Protein AF-Q94QQ2-F1 (afdb_monomer_lite)

Secondary structure (DSSP, 8-state):
--HHHHHHHHHHHHHHHHHHHHHHHHTTT-HHHHHHHHHHHHHHHHHHHHHHHTTSS--HHHHHHHHHHHHHHHHHHHHHHHHHHHHHHHTT----------

Organism: NCBI:txid1835347

Sequence (102 aa):
MSVGLGYNQSAVCVVLVVLAISCIMFQRHSLLMVLLGFEVFSLVLFSCFISVFGVMQTPVGLSLVFLCLEVCVMSVCLALMVKLVSCVGSDYVGVASLGSDF

Radius of gyration: 21.1 Å; chains: 1; bounding box: 43×33×69 Å

Foldseek 3Di:
DVVVVVVLVVVVVVLVVVLVVQVVVVVPDDLVVVLVSLLVSLVVVLVSVCVVCVVPPDCPVVSVVSVVVSVVVSVVSVVVRVVVCVCVVVCVPPDDPPDPDD

Structure (mmCIF, N/CA/C/O backbone):
data_AF-Q94QQ2-F1
#
_entry.id   AF-Q94QQ2-F1
#
loop_
_atom_site.group_PDB
_atom_site.id
_atom_site.type_symbol
_atom_site.label_atom_id
_atom_site.label_alt_id
_atom_site.label_comp_id
_atom_site.label_asym_id
_atom_site.label_entity_id
_a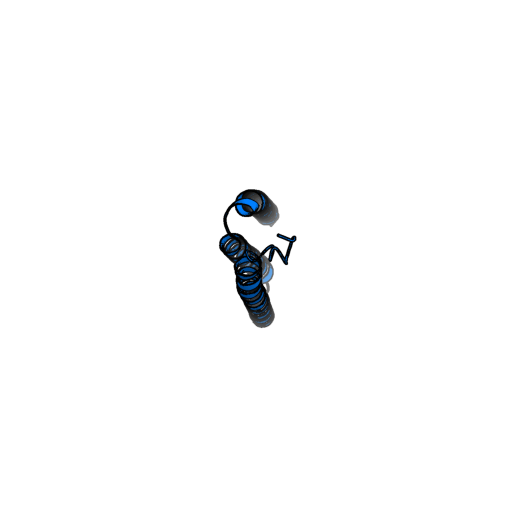tom_site.label_seq_id
_atom_site.pdbx_PDB_ins_code
_atom_site.Cartn_x
_atom_site.Cartn_y
_atom_site.Cartn_z
_atom_site.occupancy
_atom_site.B_iso_or_equiv
_atom_site.auth_seq_id
_atom_site.auth_comp_id
_atom_site.auth_asym_id
_atom_site.auth_atom_id
_atom_site.pdbx_PDB_model_num
ATOM 1 N N . MET A 1 1 ? -19.676 16.358 18.167 1.00 48.94 1 MET A N 1
ATOM 2 C CA . MET A 1 1 ? -18.695 15.414 17.574 1.00 48.94 1 MET A CA 1
ATOM 3 C C . MET A 1 1 ? -18.668 15.508 16.040 1.00 48.94 1 MET A C 1
ATOM 5 O O . MET A 1 1 ? -18.586 14.499 15.362 1.00 48.94 1 MET A O 1
ATOM 9 N N . SER A 1 2 ? -18.710 16.716 15.470 1.00 48.09 2 SER A N 1
ATOM 10 C CA . SER A 1 2 ? -18.739 16.947 14.011 1.00 48.09 2 SER A CA 1
ATOM 11 C C . SER A 1 2 ? -17.440 17.565 13.471 1.00 48.09 2 SER A C 1
ATOM 13 O O . SER A 1 2 ? -17.144 17.434 12.290 1.00 48.09 2 SER A O 1
ATOM 15 N N . VAL A 1 3 ? -16.614 18.162 14.341 1.00 51.66 3 VAL A N 1
ATOM 16 C CA . VAL A 1 3 ? -15.324 18.775 13.964 1.00 51.66 3 VAL A CA 1
ATOM 17 C C . VAL A 1 3 ? -14.271 17.716 13.592 1.00 51.66 3 VAL A C 1
ATOM 19 O O . VAL A 1 3 ? -13.467 17.932 12.691 1.00 51.66 3 VAL A O 1
ATOM 22 N N . GLY A 1 4 ? -14.320 16.532 14.215 1.00 53.00 4 GLY A N 1
ATOM 23 C CA . GLY A 1 4 ? -13.397 15.429 13.917 1.00 53.00 4 GLY A CA 1
ATOM 24 C C . GLY A 1 4 ? -13.622 14.763 12.553 1.00 53.00 4 GLY A C 1
ATOM 25 O O . GLY A 1 4 ? -12.682 14.219 11.983 1.00 53.00 4 GLY A O 1
ATOM 26 N N . LEU A 1 5 ? -14.837 14.829 11.991 1.00 52.97 5 LEU A N 1
ATOM 27 C CA . LEU A 1 5 ? -15.134 14.227 10.684 1.00 52.97 5 LEU A CA 1
ATOM 28 C C . LEU A 1 5 ? -14.554 15.064 9.530 1.00 52.97 5 LEU A C 1
ATOM 30 O O . LEU A 1 5 ? -13.969 14.515 8.600 1.00 52.97 5 LEU A O 1
ATOM 34 N N . GLY A 1 6 ? -14.652 16.397 9.627 1.00 57.41 6 GLY A N 1
ATOM 35 C CA . GLY A 1 6 ? -14.136 17.316 8.606 1.00 57.41 6 GLY A CA 1
ATOM 36 C C . GLY A 1 6 ? -12.608 17.302 8.486 1.00 57.41 6 GLY A C 1
ATOM 37 O O . GLY A 1 6 ? -12.078 17.376 7.377 1.00 57.41 6 GLY A O 1
ATOM 38 N N . TYR A 1 7 ? -11.896 17.145 9.608 1.00 60.75 7 TYR A N 1
ATOM 39 C CA . TYR A 1 7 ? -10.431 17.042 9.616 1.00 60.75 7 TYR A CA 1
ATOM 40 C C . TYR A 1 7 ? -9.930 15.738 8.975 1.00 60.75 7 TYR A C 1
ATOM 42 O O . TYR A 1 7 ? -9.005 15.745 8.169 1.00 60.75 7 TYR A O 1
ATOM 50 N N . ASN A 1 8 ? -10.587 14.612 9.268 1.00 66.25 8 ASN A N 1
ATOM 51 C CA . ASN A 1 8 ? -10.232 13.332 8.655 1.00 66.25 8 ASN A CA 1
ATOM 52 C C . ASN A 1 8 ? -10.484 13.337 7.144 1.00 66.25 8 ASN A C 1
ATOM 54 O O . ASN A 1 8 ? -9.648 12.877 6.374 1.00 66.25 8 ASN A O 1
ATOM 58 N N . GLN A 1 9 ? -11.596 13.919 6.698 1.00 68.56 9 GLN A N 1
ATOM 59 C CA . GLN A 1 9 ? -11.916 13.985 5.274 1.00 68.56 9 GLN A CA 1
ATOM 60 C C . GLN A 1 9 ? -10.922 14.847 4.484 1.00 68.56 9 GLN A C 1
ATOM 62 O O . GLN A 1 9 ? -10.532 14.487 3.374 1.00 68.56 9 GLN A O 1
ATOM 67 N N . SER A 1 10 ? -10.457 15.953 5.068 1.00 71.12 10 SER A N 1
ATOM 68 C CA . SER A 1 10 ? -9.415 16.786 4.458 1.00 71.12 10 SER A CA 1
ATOM 69 C C . SER A 1 10 ? -8.058 16.075 4.421 1.00 71.12 10 SER A C 1
ATOM 71 O O . SER A 1 10 ? -7.386 16.129 3.392 1.00 71.12 10 SER A O 1
ATOM 73 N N . ALA A 1 11 ? -7.693 15.325 5.464 1.00 72.50 11 ALA A N 1
ATOM 74 C CA . ALA A 1 11 ? -6.483 14.502 5.465 1.00 72.50 11 ALA A CA 1
ATOM 75 C C . ALA A 1 11 ? -6.505 13.418 4.370 1.00 72.50 11 ALA A C 1
ATOM 77 O O . ALA A 1 11 ? -5.527 13.263 3.640 1.00 72.50 11 ALA A O 1
ATOM 78 N N . VAL A 1 12 ? -7.632 12.720 4.192 1.00 72.75 12 VAL A N 1
ATOM 79 C CA . VAL A 1 12 ? -7.787 11.692 3.146 1.00 72.75 12 VAL A CA 1
ATOM 80 C C . VAL A 1 12 ? -7.675 12.305 1.747 1.00 72.75 12 VAL A C 1
ATOM 82 O O . VAL A 1 12 ? -6.986 11.754 0.891 1.00 72.75 12 VAL A O 1
ATOM 85 N N . CYS A 1 13 ? -8.275 13.476 1.513 1.00 74.94 13 CYS A N 1
ATOM 86 C CA . CYS A 1 13 ? -8.120 14.194 0.245 1.00 74.94 13 CYS A CA 1
ATOM 87 C C . CYS A 1 13 ? -6.660 14.569 -0.040 1.00 74.94 13 CYS A C 1
ATOM 89 O O . CYS A 1 13 ? -6.195 14.379 -1.162 1.00 74.94 13 CYS A O 1
ATOM 91 N N . VAL A 1 14 ? -5.919 15.062 0.958 1.00 80.19 14 VAL A N 1
ATOM 92 C CA . VAL A 1 14 ? -4.493 15.394 0.797 1.00 80.19 14 VAL A CA 1
ATOM 93 C C . VAL A 1 14 ? -3.684 14.144 0.450 1.00 80.19 14 VAL A C 1
ATOM 95 O O . VAL A 1 14 ? -2.884 14.182 -0.481 1.00 80.19 14 VAL A O 1
ATOM 98 N N . VAL A 1 15 ? -3.935 13.021 1.128 1.00 78.00 15 VAL A N 1
ATOM 99 C CA . VAL A 1 15 ? -3.281 11.733 0.839 1.00 78.00 15 VAL A CA 1
ATOM 100 C C . VAL A 1 15 ? -3.547 11.287 -0.600 1.00 78.00 15 VAL A C 1
ATOM 102 O O . VAL A 1 15 ? -2.605 10.944 -1.312 1.00 78.00 15 VAL A O 1
ATOM 105 N N . LEU A 1 16 ? -4.800 11.350 -1.060 1.00 75.25 16 LEU A N 1
ATOM 106 C CA . LEU A 1 16 ? -5.171 10.971 -2.428 1.00 75.25 16 LEU A CA 1
ATOM 107 C C . LEU A 1 16 ? -4.499 11.859 -3.483 1.00 75.25 16 LEU A C 1
ATOM 109 O O . LEU A 1 16 ? -4.027 11.352 -4.499 1.00 75.25 16 LEU A O 1
ATOM 113 N N . VAL A 1 17 ? -4.410 13.168 -3.239 1.00 79.06 17 VAL A N 1
ATOM 114 C CA . VAL A 1 17 ? -3.735 14.109 -4.145 1.00 79.06 17 VAL A CA 1
ATOM 115 C C . VAL A 1 17 ? -2.230 13.840 -4.193 1.00 79.06 17 VAL A C 1
ATOM 117 O O . VAL A 1 17 ? -1.661 13.754 -5.281 1.00 79.06 17 VAL A O 1
ATOM 120 N N . VAL A 1 18 ? -1.584 13.648 -3.040 1.00 79.50 18 VAL A N 1
ATOM 121 C CA . VAL A 1 18 ? -0.150 13.315 -2.963 1.00 79.50 18 VAL A CA 1
ATOM 122 C C . VAL A 1 18 ? 0.140 11.995 -3.678 1.00 79.50 18 VAL A C 1
ATOM 124 O O . VAL A 1 18 ? 1.134 11.894 -4.399 1.00 79.50 18 VAL A O 1
ATOM 127 N N . LEU A 1 19 ? -0.745 11.005 -3.553 1.00 70.06 19 LEU A N 1
ATOM 128 C CA . LEU A 1 19 ? -0.633 9.734 -4.266 1.00 70.06 19 LEU A CA 1
ATOM 129 C C . LEU A 1 19 ? -0.813 9.872 -5.764 1.00 70.06 19 LEU A C 1
ATOM 131 O O . LEU A 1 19 ? -0.023 9.298 -6.504 1.00 70.06 19 LEU A O 1
ATOM 135 N N . ALA A 1 20 ? -1.797 10.644 -6.220 1.00 72.69 20 ALA A N 1
ATOM 136 C CA . ALA A 1 20 ? -2.001 10.891 -7.642 1.00 72.69 20 ALA A CA 1
ATOM 137 C C . ALA A 1 20 ? -0.766 11.557 -8.269 1.00 72.69 20 ALA A C 1
ATOM 139 O O . ALA A 1 20 ? -0.278 11.105 -9.305 1.00 72.69 20 ALA A O 1
ATOM 140 N N . ILE A 1 21 ? -0.208 12.573 -7.602 1.00 76.81 21 ILE A N 1
ATOM 141 C CA . ILE A 1 21 ? 1.024 13.250 -8.034 1.00 76.81 21 ILE A CA 1
ATOM 142 C C . ILE A 1 21 ? 2.198 12.267 -8.047 1.00 76.81 21 ILE A C 1
ATOM 144 O O . ILE A 1 21 ? 2.917 12.186 -9.041 1.00 76.81 21 ILE A O 1
ATOM 148 N N . SER A 1 22 ? 2.362 11.479 -6.982 1.00 70.19 22 SER A N 1
ATOM 149 C CA . SER A 1 22 ? 3.416 10.462 -6.900 1.00 70.19 22 SER A CA 1
ATOM 150 C C . SER A 1 22 ? 3.282 9.432 -8.022 1.00 70.19 22 SER A C 1
ATOM 152 O O . SER A 1 22 ? 4.272 9.099 -8.660 1.00 70.19 22 SER A O 1
ATOM 154 N N . CYS A 1 23 ? 2.065 8.982 -8.333 1.00 66.56 23 CYS A N 1
ATOM 155 C CA . CYS A 1 23 ? 1.791 8.024 -9.404 1.00 66.56 23 CYS A CA 1
ATOM 156 C C . CYS A 1 23 ? 2.213 8.576 -10.778 1.00 66.56 23 CYS A C 1
ATOM 158 O O . CYS A 1 23 ? 2.911 7.897 -11.532 1.00 66.56 23 CYS A O 1
ATOM 160 N N . ILE A 1 24 ? 1.874 9.839 -11.064 1.00 68.25 24 ILE A N 1
ATOM 161 C CA . ILE A 1 24 ? 2.255 10.531 -12.307 1.00 68.25 24 ILE A CA 1
ATOM 162 C C . ILE A 1 24 ? 3.777 10.716 -12.392 1.00 68.25 24 ILE A C 1
ATOM 164 O O . ILE A 1 24 ? 4.371 10.482 -13.446 1.00 68.25 24 ILE A O 1
ATOM 168 N N . MET A 1 25 ? 4.432 11.099 -11.292 1.00 63.97 25 MET A N 1
ATOM 169 C CA . MET A 1 25 ? 5.891 11.257 -11.256 1.00 63.97 25 MET A CA 1
ATOM 170 C C . MET A 1 25 ? 6.629 9.913 -11.360 1.00 63.97 25 MET A C 1
ATOM 172 O O . MET A 1 25 ? 7.700 9.845 -11.967 1.00 63.97 25 MET A O 1
ATOM 176 N N . PHE A 1 26 ? 6.051 8.827 -10.833 1.00 57.50 26 PHE A N 1
ATOM 177 C CA . PHE A 1 26 ? 6.675 7.502 -10.832 1.00 57.50 26 PHE A CA 1
ATOM 178 C C . PHE A 1 26 ? 6.617 6.750 -12.142 1.00 57.50 26 PHE A C 1
ATOM 180 O O . PHE A 1 26 ? 7.475 5.896 -12.382 1.00 57.50 26 PHE A O 1
ATOM 187 N N . GLN A 1 27 ? 5.689 7.117 -13.021 1.00 55.28 27 GLN A N 1
ATOM 188 C CA . GLN A 1 27 ? 5.552 6.513 -14.341 1.00 55.28 27 GLN A CA 1
ATOM 189 C C . GLN A 1 27 ? 6.821 6.645 -15.206 1.00 55.28 27 GLN A C 1
ATOM 191 O O . GLN A 1 27 ? 6.952 5.964 -16.219 1.00 55.28 27 GLN A O 1
ATOM 196 N N . ARG A 1 28 ? 7.780 7.493 -14.804 1.00 55.88 28 ARG A N 1
ATOM 197 C CA . ARG A 1 28 ? 9.021 7.766 -15.538 1.00 55.88 28 ARG A CA 1
ATOM 198 C C . ARG A 1 28 ? 10.293 7.104 -14.996 1.00 55.88 28 ARG A C 1
ATOM 200 O O . ARG A 1 28 ? 11.263 7.099 -15.745 1.00 55.88 28 ARG A O 1
ATOM 207 N N . HIS A 1 29 ? 10.345 6.592 -13.757 1.00 59.25 29 HIS A N 1
ATOM 208 C CA . HIS A 1 29 ? 11.652 6.377 -13.098 1.00 59.25 29 HIS A CA 1
ATOM 209 C C . HIS A 1 29 ? 11.956 4.956 -12.586 1.00 59.25 29 HIS A C 1
ATOM 211 O O . HIS A 1 29 ? 13.084 4.507 -12.756 1.00 59.25 29 HIS A O 1
ATOM 217 N N . SER A 1 30 ? 11.017 4.220 -11.969 1.00 68.56 30 SER A N 1
ATOM 218 C CA . SER A 1 30 ? 11.265 2.825 -11.542 1.00 68.56 30 SER A CA 1
ATOM 219 C C . SER A 1 30 ? 10.001 2.141 -11.011 1.00 68.56 30 SER A C 1
ATOM 221 O O . SER A 1 30 ? 9.334 2.674 -10.123 1.00 68.56 30 SER A O 1
ATOM 223 N N . LEU A 1 31 ? 9.719 0.921 -11.483 1.00 71.31 31 LEU A N 1
ATOM 224 C CA . LEU A 1 31 ? 8.608 0.081 -11.007 1.00 71.31 31 LEU A CA 1
ATOM 225 C C . LEU A 1 31 ? 8.698 -0.233 -9.500 1.00 71.31 31 LEU A C 1
ATOM 227 O O . LEU A 1 31 ? 7.669 -0.409 -8.853 1.00 71.31 31 LEU A O 1
ATOM 231 N N . LEU A 1 32 ? 9.907 -0.241 -8.921 1.00 74.12 32 LEU A N 1
ATOM 232 C CA . LEU A 1 32 ? 10.107 -0.447 -7.479 1.00 74.12 32 LEU A CA 1
ATOM 233 C C . LEU A 1 32 ? 9.480 0.663 -6.640 1.00 74.12 32 LEU A C 1
ATOM 235 O O . LEU A 1 32 ? 8.961 0.412 -5.558 1.00 74.12 32 LEU A O 1
ATOM 239 N N . MET A 1 33 ? 9.515 1.896 -7.138 1.00 77.75 33 MET A N 1
ATOM 240 C CA . MET A 1 33 ? 9.014 3.028 -6.373 1.00 77.75 33 MET A CA 1
ATOM 241 C C . MET A 1 33 ? 7.488 3.167 -6.489 1.00 77.75 33 MET A C 1
ATOM 243 O O . MET A 1 33 ? 6.845 3.634 -5.554 1.00 77.75 33 MET A O 1
ATOM 247 N N . VAL A 1 34 ? 6.895 2.638 -7.568 1.00 75.69 34 VAL A N 1
ATOM 248 C CA . VAL A 1 34 ? 5.441 2.423 -7.671 1.00 75.69 34 VAL A CA 1
ATOM 249 C C . VAL A 1 34 ? 4.964 1.409 -6.627 1.00 75.69 34 VAL A C 1
ATOM 251 O O . VAL A 1 34 ? 3.984 1.673 -5.936 1.00 75.69 34 VAL A O 1
ATOM 254 N N . LEU A 1 35 ? 5.673 0.282 -6.474 1.00 79.62 35 LEU A N 1
ATOM 255 C CA . LEU A 1 35 ? 5.364 -0.739 -5.463 1.00 79.62 35 LEU A CA 1
ATOM 256 C C . LEU A 1 35 ? 5.445 -0.165 -4.045 1.00 79.62 35 LEU A C 1
ATOM 258 O O . LEU A 1 35 ? 4.505 -0.306 -3.269 1.00 79.62 35 LEU A O 1
ATOM 262 N N . LEU A 1 36 ? 6.526 0.559 -3.741 1.00 81.19 36 LEU A N 1
ATOM 263 C CA . LEU A 1 36 ? 6.700 1.223 -2.448 1.00 81.19 36 LEU A CA 1
ATOM 264 C C . LEU A 1 36 ? 5.598 2.267 -2.181 1.00 81.19 36 LEU A C 1
ATOM 266 O O . LEU A 1 36 ? 5.118 2.395 -1.059 1.00 81.19 36 LEU A O 1
ATOM 270 N N . GLY A 1 37 ? 5.162 3.001 -3.209 1.00 80.69 37 GLY A N 1
ATOM 271 C CA . GLY A 1 37 ? 4.039 3.934 -3.103 1.00 80.69 37 GLY A CA 1
ATOM 272 C C . GLY A 1 37 ? 2.706 3.236 -2.816 1.00 80.69 37 GLY A C 1
ATOM 273 O O . GLY A 1 37 ? 1.913 3.731 -2.016 1.00 80.69 37 GLY A O 1
ATOM 274 N N . PHE A 1 38 ? 2.474 2.070 -3.424 1.00 79.94 38 PHE A N 1
ATOM 275 C CA . PHE A 1 38 ? 1.287 1.250 -3.171 1.00 79.94 38 PHE A CA 1
ATOM 276 C C . PHE A 1 38 ? 1.278 0.682 -1.741 1.00 79.94 38 PHE A C 1
ATOM 278 O O . PHE A 1 38 ? 0.220 0.620 -1.111 1.00 79.94 38 PHE A O 1
ATOM 285 N N . GLU A 1 39 ? 2.451 0.327 -1.206 1.00 84.00 39 GLU A N 1
ATOM 286 C CA . GLU A 1 39 ? 2.638 -0.120 0.184 1.00 84.00 39 GLU A CA 1
ATOM 287 C C . GLU A 1 39 ? 2.249 0.975 1.173 1.00 84.00 39 GLU A C 1
ATOM 289 O O . GLU A 1 39 ? 1.371 0.788 2.015 1.00 84.00 39 GLU A O 1
ATOM 294 N N . VAL A 1 40 ? 2.836 2.163 1.018 1.00 82.69 40 VAL A N 1
ATOM 295 C CA . VAL A 1 40 ? 2.538 3.300 1.896 1.00 82.69 40 VAL A CA 1
ATOM 296 C C . VAL A 1 40 ? 1.066 3.705 1.785 1.00 82.69 40 VAL A C 1
ATOM 298 O O . VAL A 1 40 ? 0.448 4.029 2.797 1.00 82.69 40 VAL A O 1
ATOM 301 N N . PHE A 1 41 ? 0.466 3.651 0.591 1.00 80.75 41 PHE A N 1
ATOM 302 C CA . PHE A 1 41 ? -0.964 3.925 0.421 1.00 80.75 41 PHE A CA 1
ATOM 303 C C . PHE A 1 41 ? -1.847 2.967 1.219 1.00 80.75 41 PHE A C 1
ATOM 305 O O . PHE A 1 41 ? -2.751 3.412 1.931 1.00 80.75 41 PHE A O 1
ATOM 312 N N . SER A 1 42 ? -1.580 1.668 1.105 1.00 82.00 42 SER A N 1
ATOM 313 C CA . SER A 1 42 ? -2.384 0.631 1.753 1.00 82.00 42 SER A CA 1
ATOM 314 C C . SER A 1 42 ? -2.259 0.720 3.279 1.00 82.00 42 SER A C 1
ATOM 316 O O . SER A 1 42 ? -3.280 0.756 3.970 1.00 82.00 42 SER A O 1
ATOM 318 N N . LEU A 1 43 ? -1.050 0.976 3.796 1.00 83.06 43 LEU A N 1
ATOM 319 C CA . LEU A 1 43 ? -0.819 1.256 5.218 1.00 83.06 43 LEU A CA 1
ATOM 320 C C . LEU A 1 43 ? -1.554 2.503 5.723 1.00 83.06 43 LEU A C 1
ATOM 322 O O . LEU A 1 43 ? -2.073 2.506 6.842 1.00 83.06 43 LEU A O 1
ATOM 326 N N . VAL A 1 44 ? -1.619 3.577 4.929 1.00 81.81 44 VAL A N 1
ATOM 327 C CA . VAL A 1 44 ? -2.367 4.788 5.310 1.00 81.81 44 VAL A CA 1
ATOM 328 C C . VAL A 1 44 ? -3.868 4.504 5.368 1.00 81.81 44 VAL A C 1
ATOM 330 O O . VAL A 1 44 ? -4.529 4.940 6.314 1.00 81.81 44 VAL A O 1
ATOM 333 N N . LEU A 1 45 ? -4.409 3.736 4.418 1.00 78.25 45 LEU A N 1
ATOM 334 C CA . LEU A 1 45 ? -5.805 3.291 4.461 1.00 78.25 45 LEU A CA 1
ATOM 335 C C . LEU A 1 45 ? -6.075 2.391 5.668 1.00 78.25 45 LEU A C 1
ATOM 337 O O . LEU A 1 45 ? -7.084 2.577 6.347 1.00 78.25 45 LEU A O 1
ATOM 341 N N . PHE A 1 46 ? -5.163 1.472 5.980 1.00 82.31 46 PHE A N 1
ATOM 342 C CA . PHE A 1 46 ? -5.248 0.611 7.154 1.00 82.31 46 PHE A CA 1
ATOM 343 C C . PHE A 1 46 ? -5.229 1.418 8.459 1.00 82.31 46 PHE A C 1
ATOM 345 O O . PHE A 1 46 ? -6.069 1.215 9.333 1.00 82.3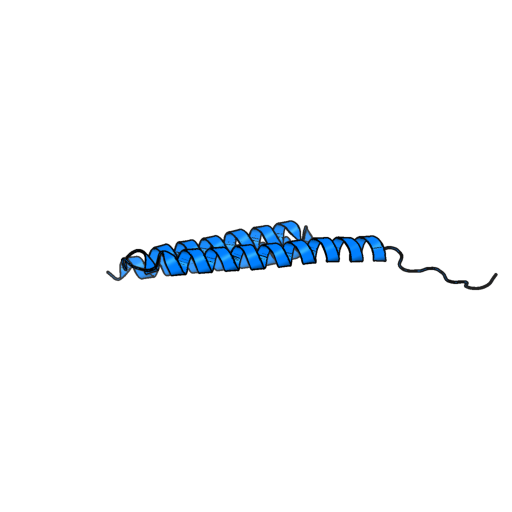1 46 PHE A O 1
ATOM 352 N N . SER A 1 47 ? -4.330 2.396 8.577 1.00 78.38 47 SER A N 1
ATOM 353 C CA . SER A 1 47 ? -4.266 3.301 9.730 1.00 78.38 47 SER A CA 1
ATOM 354 C C . SER A 1 47 ? -5.534 4.152 9.861 1.00 78.38 47 SER A C 1
ATOM 356 O O . SER A 1 47 ? -6.067 4.317 10.958 1.00 78.38 47 SER A O 1
ATOM 358 N N . CYS A 1 48 ? -6.088 4.627 8.741 1.00 76.44 48 CYS A N 1
ATOM 359 C CA . CYS A 1 48 ? -7.369 5.335 8.719 1.00 76.44 48 CYS A CA 1
ATOM 360 C C . CYS A 1 48 ? -8.522 4.421 9.165 1.00 76.44 48 CYS A C 1
ATOM 362 O O . CYS A 1 48 ? -9.350 4.822 9.984 1.00 76.44 48 CYS A O 1
ATOM 364 N N . PHE A 1 49 ? -8.532 3.168 8.706 1.00 77.12 49 PHE A N 1
ATOM 365 C CA . PHE A 1 49 ? -9.497 2.156 9.125 1.00 77.12 49 PHE A CA 1
ATOM 366 C C . PHE A 1 49 ? -9.407 1.893 10.631 1.00 77.12 49 PHE A C 1
ATOM 368 O O . PHE A 1 49 ? -10.423 1.963 11.316 1.00 77.12 49 PHE A O 1
ATOM 375 N N . ILE A 1 50 ? -8.203 1.691 11.173 1.00 77.06 50 ILE A N 1
ATOM 376 C CA . ILE A 1 50 ? -7.960 1.556 12.618 1.00 77.06 50 ILE A CA 1
ATOM 377 C C . ILE A 1 50 ? -8.387 2.817 13.374 1.00 77.06 50 ILE A C 1
ATOM 379 O O . ILE A 1 50 ? -8.944 2.711 14.459 1.00 77.06 50 ILE A O 1
ATOM 383 N N . SER A 1 51 ? -8.166 4.012 12.832 1.00 71.56 51 SER A N 1
ATOM 384 C CA . SER A 1 51 ? -8.560 5.262 13.490 1.00 71.56 51 SER A CA 1
ATOM 385 C C . SER A 1 51 ? -10.084 5.409 13.592 1.00 71.56 51 SER A C 1
ATOM 387 O O . SER A 1 51 ? -10.597 5.817 14.633 1.00 71.56 51 SER A O 1
ATOM 389 N N . VAL A 1 52 ? -10.818 5.024 12.544 1.00 69.88 52 VAL A N 1
ATOM 390 C CA . VAL A 1 52 ? -12.289 5.089 12.502 1.00 69.88 52 VAL A CA 1
ATOM 391 C C . VAL A 1 52 ? -12.928 3.947 13.297 1.00 69.88 52 VAL A C 1
ATOM 393 O O . VAL A 1 52 ? -13.866 4.174 14.062 1.00 69.88 52 VAL A O 1
ATOM 396 N N . PHE A 1 53 ? -12.424 2.721 13.142 1.00 68.75 53 PHE A N 1
ATOM 397 C CA . PHE A 1 53 ? -12.986 1.522 13.768 1.00 68.75 53 PHE A CA 1
ATOM 398 C C . PHE A 1 53 ? -12.411 1.213 15.145 1.00 68.75 53 PHE A C 1
ATOM 400 O O . PHE A 1 53 ? -13.080 0.545 15.917 1.00 68.75 53 PHE A O 1
ATOM 407 N N . GLY A 1 54 ? -11.224 1.701 15.498 1.00 63.31 54 GLY A N 1
ATOM 408 C CA . GLY A 1 54 ? -10.579 1.450 16.793 1.00 63.31 54 GLY A CA 1
ATOM 409 C C . GLY A 1 54 ? -11.318 2.067 17.981 1.00 63.31 54 GLY A C 1
ATOM 410 O O . GLY A 1 54 ? -11.105 1.653 19.116 1.00 63.31 54 GLY A O 1
ATOM 411 N N . VAL A 1 55 ? -12.232 3.008 17.728 1.00 61.22 55 VAL A N 1
ATOM 412 C CA . VAL A 1 55 ? -13.166 3.531 18.738 1.00 61.22 55 VAL A CA 1
ATOM 413 C C . VAL A 1 55 ? -14.240 2.490 19.096 1.00 61.22 55 VAL A C 1
ATOM 415 O O . VAL A 1 55 ? -14.750 2.487 20.214 1.00 61.22 55 VAL A O 1
ATOM 418 N N . MET A 1 56 ? -14.558 1.573 18.177 1.00 58.31 56 MET A N 1
ATOM 419 C CA . MET A 1 56 ? -15.429 0.422 18.417 1.00 58.31 56 MET A CA 1
ATOM 420 C C . MET A 1 56 ? -14.545 -0.761 18.822 1.00 58.31 56 MET A C 1
ATOM 422 O O . MET A 1 56 ? -13.717 -1.217 18.052 1.00 58.31 56 MET A O 1
ATOM 426 N N . GLN A 1 57 ? -14.698 -1.257 20.043 1.00 58.53 57 GLN A N 1
ATOM 427 C CA . GLN A 1 57 ? -13.745 -2.099 20.786 1.00 58.53 57 GLN A CA 1
ATOM 428 C C . GLN A 1 57 ? -13.422 -3.506 20.196 1.00 58.53 57 GLN A C 1
ATOM 430 O O . GLN A 1 57 ? -12.876 -4.350 20.903 1.00 58.53 57 GLN A O 1
ATOM 435 N N . THR A 1 58 ? -13.753 -3.809 18.931 1.00 60.38 58 THR A N 1
ATOM 436 C CA . THR A 1 58 ? -13.793 -5.180 18.375 1.00 60.38 58 THR A CA 1
ATOM 437 C C . THR A 1 58 ? -13.260 -5.456 16.936 1.00 60.38 58 THR A C 1
ATOM 439 O O . THR A 1 58 ? -13.687 -6.464 16.373 1.00 60.38 58 THR A O 1
ATOM 442 N N . PRO A 1 59 ? -12.306 -4.737 1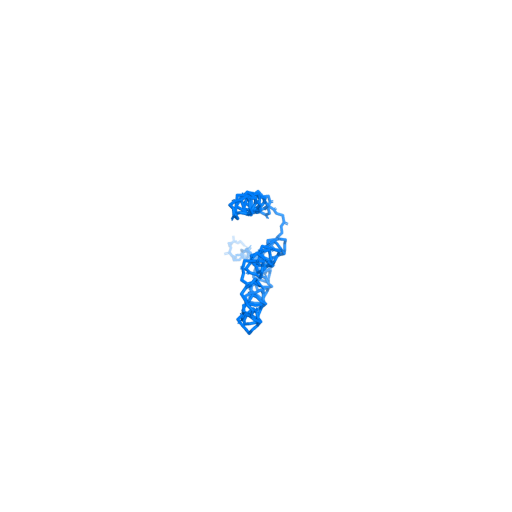6.286 1.00 65.69 59 PRO A N 1
ATOM 443 C CA . PRO A 1 59 ? -11.871 -5.080 14.923 1.00 65.69 59 PRO A CA 1
ATOM 444 C C . PRO A 1 59 ? -10.423 -5.601 14.831 1.00 65.69 59 PRO A C 1
ATOM 446 O O . PRO A 1 59 ? -9.841 -5.596 13.747 1.00 65.69 59 PRO A O 1
ATOM 449 N N . VAL A 1 60 ? -9.810 -6.072 15.925 1.00 70.31 60 VAL A N 1
ATOM 450 C CA . VAL A 1 60 ? -8.415 -6.574 15.907 1.00 70.31 60 VAL A CA 1
ATOM 451 C C . VAL A 1 60 ? -8.212 -7.757 14.950 1.00 70.31 60 VAL A C 1
ATOM 453 O O . VAL A 1 60 ? -7.221 -7.794 14.226 1.00 70.31 60 VAL A O 1
ATOM 456 N N . GLY A 1 61 ? -9.174 -8.684 14.873 1.00 79.88 61 GLY A N 1
ATOM 457 C CA . GLY A 1 61 ? -9.104 -9.825 13.951 1.00 79.88 61 GLY A CA 1
ATOM 458 C C . GLY A 1 61 ? -9.227 -9.419 12.479 1.00 79.88 61 GLY A C 1
ATOM 459 O O . GLY A 1 61 ? -8.434 -9.856 11.649 1.00 79.88 61 GLY A O 1
ATOM 460 N N . LEU A 1 62 ? -10.171 -8.528 12.160 1.00 78.94 62 LEU A N 1
ATOM 461 C CA . LEU A 1 62 ? -10.356 -8.008 10.798 1.00 78.94 62 LEU A CA 1
ATOM 462 C C . LEU A 1 62 ? -9.128 -7.241 10.305 1.00 78.94 62 LEU A C 1
ATOM 464 O O . LEU A 1 62 ? -8.752 -7.350 9.142 1.00 78.94 62 LEU A O 1
ATOM 468 N N . SER A 1 63 ? -8.480 -6.515 11.211 1.00 80.25 63 SER A N 1
ATOM 469 C CA . SER A 1 63 ? -7.297 -5.721 10.902 1.00 80.25 63 SER A CA 1
ATOM 470 C C . SER A 1 63 ? -6.103 -6.593 10.496 1.00 80.25 63 SER A C 1
ATOM 472 O O . SER A 1 63 ? -5.434 -6.312 9.506 1.00 80.25 63 SER A O 1
ATOM 474 N N . LEU A 1 64 ? -5.874 -7.703 11.205 1.00 84.94 64 LEU A N 1
ATOM 475 C CA . LEU A 1 64 ? -4.820 -8.662 10.859 1.00 84.94 64 LEU A CA 1
ATOM 476 C C . LEU A 1 64 ? -5.072 -9.353 9.514 1.00 84.94 64 LEU A C 1
ATOM 478 O O . LEU A 1 64 ? -4.134 -9.546 8.745 1.00 84.94 64 LEU A O 1
ATOM 482 N N . VAL A 1 65 ? -6.327 -9.701 9.207 1.00 87.81 65 VAL A N 1
ATOM 483 C CA . VAL A 1 65 ? -6.689 -10.289 7.905 1.00 87.81 65 VAL A CA 1
ATOM 484 C C . VAL A 1 65 ? -6.439 -9.292 6.774 1.00 87.81 65 VAL A C 1
ATOM 486 O O . VAL A 1 65 ? -5.907 -9.674 5.735 1.00 87.81 65 VAL A O 1
ATOM 489 N N . PHE A 1 66 ? -6.766 -8.016 6.989 1.00 85.19 66 PHE A N 1
ATOM 490 C CA . PHE A 1 66 ? -6.529 -6.960 6.007 1.00 85.19 66 PHE A CA 1
ATOM 491 C C . PHE A 1 66 ? -5.032 -6.751 5.739 1.00 85.19 66 PHE A C 1
ATOM 493 O O . PHE A 1 66 ? -4.620 -6.750 4.581 1.00 85.19 66 PHE A O 1
ATOM 500 N N . LEU A 1 67 ? -4.209 -6.682 6.793 1.00 85.81 67 LEU A N 1
ATOM 501 C CA . LEU A 1 67 ? -2.747 -6.621 6.663 1.00 85.81 67 LEU A CA 1
ATOM 502 C C . LEU A 1 67 ? -2.170 -7.856 5.960 1.00 85.81 67 LEU A C 1
ATOM 504 O O . LEU A 1 67 ? -1.255 -7.740 5.152 1.00 85.81 67 LEU A O 1
ATOM 508 N N . CYS A 1 68 ? -2.705 -9.046 6.236 1.00 89.94 68 CYS A N 1
ATOM 509 C CA . CYS A 1 68 ? -2.253 -10.268 5.577 1.00 89.94 68 CYS A CA 1
ATOM 510 C C . CYS A 1 68 ? -2.524 -10.220 4.064 1.00 89.94 68 CYS A C 1
ATOM 512 O O . CYS A 1 68 ? -1.630 -10.499 3.267 1.00 89.94 68 CYS A O 1
ATOM 514 N N . LEU A 1 69 ? -3.728 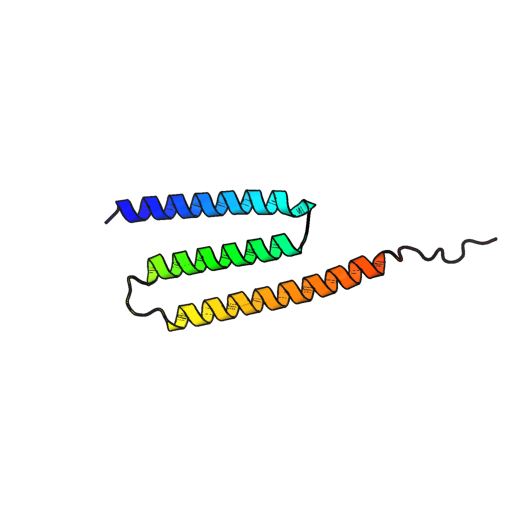-9.797 3.662 1.00 87.25 69 LEU A N 1
ATOM 515 C CA . LEU A 1 69 ? -4.076 -9.629 2.249 1.00 87.25 69 LEU A CA 1
ATOM 516 C C . LEU A 1 69 ? -3.224 -8.556 1.561 1.00 87.25 69 LEU A C 1
ATOM 518 O O . LEU A 1 69 ? -2.810 -8.765 0.423 1.00 87.25 69 LEU A O 1
ATOM 522 N N . GLU A 1 70 ? -2.926 -7.448 2.241 1.00 87.25 70 GLU A N 1
ATOM 523 C CA . GLU A 1 70 ? -2.030 -6.400 1.738 1.00 87.25 70 GLU A CA 1
ATOM 524 C C . GLU A 1 70 ? -0.650 -6.974 1.389 1.00 87.25 70 GLU A C 1
ATOM 526 O O . GLU A 1 70 ? -0.222 -6.894 0.236 1.00 87.25 70 GLU A O 1
ATOM 531 N N . VAL A 1 71 ? 0.003 -7.652 2.339 1.00 89.94 71 VAL A N 1
ATOM 532 C CA . VAL A 1 71 ? 1.328 -8.263 2.129 1.00 89.94 71 VAL A CA 1
ATOM 533 C C . VAL A 1 71 ? 1.284 -9.339 1.034 1.00 89.94 71 VAL A C 1
ATOM 535 O O . VAL A 1 71 ? 2.225 -9.459 0.242 1.00 89.94 71 VAL A O 1
ATOM 538 N N . CYS A 1 72 ? 0.186 -10.098 0.924 1.00 91.88 72 CYS A N 1
ATOM 539 C CA . CYS A 1 72 ? -0.009 -11.055 -0.170 1.00 91.88 72 CYS A CA 1
ATOM 540 C C . CYS A 1 72 ? -0.023 -10.371 -1.544 1.00 91.88 72 CYS A C 1
ATOM 542 O O . CYS A 1 72 ? 0.657 -10.833 -2.462 1.00 91.88 72 CYS A O 1
ATOM 544 N N . VAL A 1 73 ? -0.764 -9.270 -1.696 1.00 87.69 73 VAL A N 1
ATOM 545 C CA . VAL A 1 73 ? -0.820 -8.510 -2.956 1.00 87.69 73 VAL A CA 1
ATOM 546 C C . VAL A 1 73 ? 0.559 -7.949 -3.305 1.00 87.69 73 VAL A C 1
ATOM 548 O O . VAL A 1 73 ? 0.993 -8.070 -4.451 1.00 87.69 73 VAL A O 1
ATOM 551 N N . MET A 1 74 ? 1.296 -7.426 -2.324 1.00 87.88 74 MET A N 1
ATOM 552 C CA . MET A 1 74 ? 2.654 -6.903 -2.531 1.00 87.88 74 MET A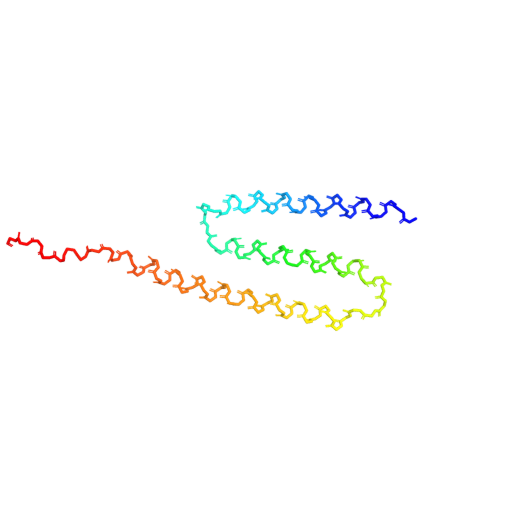 CA 1
ATOM 553 C C . MET A 1 74 ? 3.631 -7.975 -2.992 1.00 87.88 74 MET A C 1
ATOM 555 O O . MET A 1 74 ? 4.407 -7.746 -3.919 1.00 87.88 74 MET A O 1
ATOM 559 N N . SER A 1 75 ? 3.560 -9.165 -2.395 1.00 90.62 75 SER A N 1
ATOM 560 C CA . SER A 1 75 ? 4.397 -10.299 -2.787 1.00 90.62 75 SER A CA 1
ATOM 561 C C . SER A 1 75 ? 4.164 -10.694 -4.248 1.00 90.62 75 SER A C 1
ATOM 563 O O . SER A 1 75 ? 5.124 -10.856 -5.005 1.00 90.62 75 SER A O 1
ATOM 565 N N . VAL A 1 76 ? 2.900 -10.771 -4.680 1.00 92.00 76 VAL A N 1
ATOM 566 C CA . VAL A 1 76 ? 2.548 -11.071 -6.077 1.00 92.00 76 VAL A CA 1
ATOM 567 C C . VAL A 1 76 ? 3.030 -9.964 -7.014 1.00 92.00 76 VAL A C 1
ATOM 569 O O . VAL A 1 76 ? 3.644 -10.260 -8.037 1.00 92.00 76 VAL A O 1
ATOM 572 N N . CYS A 1 77 ? 2.818 -8.693 -6.667 1.00 86.25 77 CYS A N 1
ATOM 573 C CA . CYS A 1 77 ? 3.263 -7.559 -7.477 1.00 86.25 77 CYS A CA 1
ATOM 574 C C . CYS A 1 77 ? 4.793 -7.504 -7.612 1.00 86.25 77 CYS A C 1
ATOM 576 O O . CYS A 1 77 ? 5.306 -7.241 -8.701 1.00 86.25 77 CYS A O 1
ATOM 578 N N . LEU A 1 78 ? 5.532 -7.811 -6.544 1.00 85.31 78 LEU A N 1
ATOM 579 C CA . LEU A 1 78 ? 6.992 -7.878 -6.564 1.00 85.31 78 LEU A CA 1
ATOM 580 C C . LEU A 1 78 ? 7.483 -9.067 -7.402 1.00 85.31 78 LEU A C 1
ATOM 582 O O . LEU A 1 78 ? 8.391 -8.907 -8.216 1.00 85.31 78 LEU A O 1
ATOM 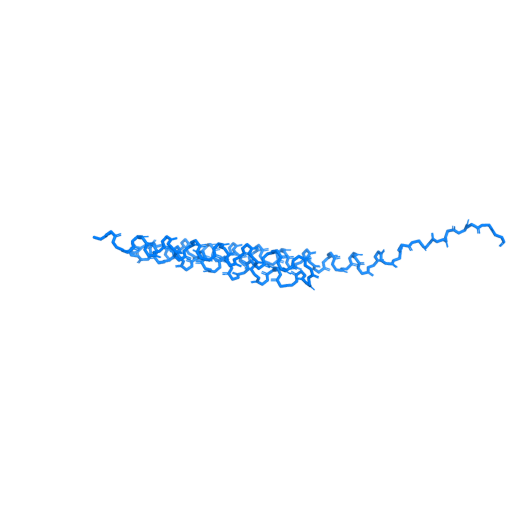586 N N . ALA A 1 79 ? 6.842 -10.234 -7.291 1.00 89.56 79 ALA A N 1
ATOM 587 C CA . ALA A 1 79 ? 7.147 -11.393 -8.131 1.00 89.56 79 ALA A CA 1
ATOM 588 C C . ALA A 1 79 ? 6.885 -11.114 -9.621 1.00 89.56 79 ALA A C 1
ATOM 590 O O . ALA A 1 79 ? 7.718 -11.441 -10.471 1.00 89.56 79 ALA A O 1
ATOM 591 N N . LEU A 1 80 ? 5.761 -10.467 -9.943 1.00 85.50 80 LEU A N 1
ATOM 592 C CA . LEU A 1 80 ? 5.447 -10.022 -11.301 1.00 85.50 80 LEU A CA 1
ATOM 593 C C . LEU A 1 80 ? 6.459 -8.993 -11.799 1.00 85.50 80 LEU A C 1
ATOM 595 O O . LEU A 1 80 ? 6.886 -9.084 -12.943 1.00 85.50 80 LEU A O 1
ATOM 599 N N . MET A 1 81 ? 6.896 -8.061 -10.952 1.00 84.81 81 MET A N 1
ATOM 600 C CA . MET A 1 81 ? 7.909 -7.069 -11.307 1.00 84.81 81 MET A CA 1
ATOM 601 C C . MET A 1 81 ? 9.261 -7.721 -11.617 1.00 84.81 81 MET A C 1
ATOM 603 O O . MET A 1 81 ? 9.862 -7.391 -12.636 1.00 84.81 81 MET A O 1
ATOM 607 N N . VAL A 1 82 ? 9.699 -8.712 -10.833 1.00 85.06 82 VAL A N 1
ATOM 608 C CA . VAL A 1 82 ? 10.915 -9.497 -11.121 1.00 85.06 82 VAL A CA 1
ATOM 609 C C . VAL A 1 82 ? 10.774 -10.273 -12.433 1.00 85.06 82 VAL A C 1
ATOM 611 O O . VAL A 1 82 ? 11.714 -10.323 -13.227 1.00 85.06 82 VAL A O 1
ATOM 614 N N . LYS A 1 83 ? 9.599 -10.849 -12.716 1.00 83.31 83 LYS A N 1
ATOM 615 C CA . LYS A 1 83 ? 9.334 -11.528 -13.995 1.00 83.31 83 LYS A CA 1
ATOM 616 C C . LYS A 1 83 ? 9.315 -10.556 -15.171 1.00 83.31 83 LYS A C 1
ATOM 618 O O . LYS A 1 83 ? 9.910 -10.858 -16.196 1.00 83.31 83 LYS A O 1
ATOM 623 N N . LEU A 1 84 ? 8.717 -9.381 -15.005 1.00 79.44 84 LEU A N 1
ATOM 624 C CA . LEU A 1 84 ? 8.655 -8.338 -16.023 1.00 79.44 84 LEU A CA 1
ATOM 625 C C . LEU A 1 84 ? 10.047 -7.769 -16.306 1.00 79.44 84 LEU A C 1
ATOM 627 O O . LEU A 1 84 ? 10.403 -7.630 -17.467 1.00 79.44 84 LEU A O 1
ATOM 631 N N . VAL A 1 85 ? 10.872 -7.529 -15.280 1.00 79.12 85 VAL A N 1
ATOM 632 C CA . VAL A 1 85 ? 12.275 -7.122 -15.467 1.00 79.12 85 VAL A CA 1
ATOM 633 C C . VAL A 1 85 ? 13.083 -8.215 -16.169 1.00 79.12 85 VAL A C 1
ATOM 635 O O . VAL A 1 85 ? 13.930 -7.903 -16.999 1.00 79.12 85 VAL A O 1
ATOM 638 N N . SER A 1 86 ? 12.790 -9.489 -15.883 1.00 79.62 86 SER A N 1
ATOM 639 C CA . SER A 1 86 ? 13.439 -10.628 -16.542 1.00 79.62 86 SER A CA 1
ATOM 640 C C . SER A 1 86 ? 13.028 -10.745 -18.014 1.00 79.62 86 SER A C 1
ATOM 642 O O . SER A 1 86 ? 13.880 -11.013 -18.851 1.00 79.62 86 SER A O 1
ATOM 644 N N . CYS A 1 87 ? 11.756 -10.503 -18.351 1.00 68.81 87 CYS A N 1
ATOM 645 C CA . CYS A 1 87 ? 11.274 -10.470 -19.736 1.00 68.81 87 CYS A CA 1
ATOM 646 C C . CYS A 1 87 ? 11.799 -9.240 -20.489 1.00 68.81 87 CYS A C 1
ATOM 648 O O . CYS A 1 87 ? 12.447 -9.387 -21.512 1.00 68.81 87 CYS A O 1
ATOM 650 N N . VAL A 1 88 ? 11.631 -8.028 -19.949 1.00 67.88 88 VAL A N 1
ATOM 651 C CA . VAL A 1 88 ? 12.089 -6.778 -20.588 1.00 67.88 88 VAL A CA 1
ATOM 652 C C . VAL A 1 88 ? 13.614 -6.729 -20.729 1.00 67.88 88 VAL A C 1
ATOM 654 O O . VAL A 1 88 ? 14.117 -6.207 -21.718 1.00 67.88 88 VAL A O 1
ATOM 657 N N . GLY A 1 89 ? 14.361 -7.297 -19.778 1.00 59.66 89 GLY A N 1
ATOM 658 C CA . GLY A 1 89 ? 15.814 -7.444 -19.877 1.00 59.66 89 GLY A CA 1
ATOM 659 C C . GLY A 1 89 ? 16.262 -8.526 -20.865 1.00 59.66 89 GLY A C 1
ATOM 660 O O . GLY A 1 89 ? 17.362 -8.430 -21.401 1.00 59.66 89 GLY A O 1
ATOM 661 N N . SER A 1 90 ? 15.420 -9.528 -21.137 1.00 51.56 90 SER A N 1
ATOM 662 C CA . SER A 1 90 ? 15.709 -10.608 -22.090 1.00 51.56 90 SER A CA 1
ATOM 663 C C . SER A 1 90 ? 15.222 -10.301 -23.512 1.00 51.56 90 SER A C 1
ATOM 665 O O . SER A 1 90 ? 15.794 -10.815 -24.468 1.00 51.56 90 SER A O 1
ATOM 667 N N . ASP A 1 91 ? 14.224 -9.431 -23.670 1.00 51.12 91 ASP A N 1
ATOM 668 C CA . ASP A 1 91 ? 13.645 -9.049 -24.965 1.00 51.12 91 ASP A CA 1
ATOM 669 C C . ASP A 1 91 ? 14.306 -7.797 -25.576 1.00 51.12 91 ASP A C 1
ATOM 671 O O . ASP A 1 91 ? 13.927 -7.345 -26.654 1.00 51.12 91 ASP A O 1
ATOM 675 N N . TYR A 1 92 ? 15.397 -7.303 -24.972 1.00 48.41 92 TYR A N 1
ATOM 676 C CA . TYR A 1 92 ? 16.427 -6.537 -25.693 1.00 48.41 92 TYR A CA 1
ATOM 677 C C . TYR A 1 92 ? 17.281 -7.419 -26.628 1.00 48.41 92 TYR A C 1
ATOM 679 O O . TYR A 1 92 ? 18.285 -6.964 -27.168 1.00 48.41 92 TYR A O 1
ATOM 687 N N . VAL A 1 93 ? 16.852 -8.658 -26.887 1.00 47.16 93 VAL A N 1
ATOM 688 C CA . VAL A 1 93 ? 17.137 -9.379 -28.135 1.00 47.16 93 VAL A CA 1
ATOM 689 C C . VAL A 1 93 ? 15.939 -9.230 -29.077 1.00 47.16 93 VAL A C 1
ATOM 691 O O . VAL A 1 93 ? 15.438 -10.181 -29.674 1.00 47.16 93 VAL A O 1
ATOM 694 N N . GLY A 1 94 ? 15.469 -7.995 -29.234 1.00 46.22 94 GLY A N 1
ATOM 695 C CA . GLY A 1 94 ? 14.852 -7.604 -30.481 1.00 46.22 94 GLY A CA 1
ATOM 696 C C . GLY A 1 94 ? 15.859 -7.878 -31.593 1.00 46.22 94 GLY A C 1
ATOM 697 O O . GLY A 1 94 ? 16.812 -7.127 -31.761 1.00 46.22 94 GLY A O 1
ATOM 698 N N . VAL A 1 95 ? 15.591 -8.939 -32.355 1.00 48.31 95 VAL A N 1
ATOM 699 C CA . VAL A 1 95 ? 16.011 -9.085 -33.750 1.00 48.31 95 VAL A CA 1
ATOM 700 C C . VAL A 1 95 ? 17.536 -9.308 -33.858 1.00 48.31 95 VAL A C 1
ATOM 702 O O . VAL A 1 95 ? 18.320 -8.401 -34.084 1.00 48.31 95 VAL A O 1
ATOM 705 N N . ALA A 1 96 ? 18.055 -10.535 -33.775 1.00 44.72 96 ALA A N 1
ATOM 706 C CA . ALA A 1 96 ? 17.715 -11.561 -34.756 1.00 44.72 96 ALA A CA 1
ATOM 707 C C . ALA A 1 96 ? 17.267 -10.923 -36.087 1.00 44.72 96 ALA A C 1
ATOM 709 O O . ALA A 1 96 ? 16.151 -11.132 -36.538 1.00 44.72 96 ALA A O 1
ATOM 710 N N . SER A 1 97 ? 18.134 -10.118 -36.705 1.00 48.31 97 SER A N 1
ATOM 711 C CA . SER A 1 97 ? 18.423 -10.371 -38.113 1.00 48.31 97 SER A CA 1
ATOM 712 C C . SER A 1 97 ? 19.115 -11.740 -38.068 1.00 48.31 97 SER A C 1
ATOM 714 O O . SER A 1 97 ? 20.273 -11.832 -37.687 1.00 48.31 97 SER A O 1
ATOM 716 N N . LEU A 1 98 ? 18.426 -12.887 -38.100 1.00 52.88 98 LEU A N 1
ATOM 717 C CA . LEU A 1 98 ? 17.487 -13.339 -39.125 1.00 52.88 98 LEU A CA 1
ATOM 718 C C . LEU A 1 98 ? 17.892 -12.799 -40.490 1.00 52.88 98 LEU A C 1
ATOM 720 O O . LEU A 1 98 ? 17.215 -11.955 -41.058 1.00 52.88 98 LEU A O 1
ATOM 724 N N . GLY A 1 99 ? 19.041 -13.293 -40.955 1.00 52.25 99 GLY A N 1
ATOM 725 C CA . GLY A 1 99 ? 19.191 -13.785 -42.320 1.00 52.25 99 GLY A CA 1
ATOM 726 C C . GLY A 1 99 ? 18.489 -12.971 -43.397 1.00 52.25 99 GLY A C 1
ATOM 727 O O . GLY A 1 99 ? 17.696 -13.528 -44.144 1.00 52.25 99 GLY A O 1
ATOM 728 N N . SER A 1 100 ? 18.787 -11.680 -43.488 1.00 46.47 100 SER A N 1
ATOM 729 C CA . SER A 1 100 ? 18.701 -10.981 -44.762 1.00 46.47 100 SER A CA 1
ATOM 730 C C . SER A 1 100 ? 20.030 -11.209 -45.466 1.00 46.47 100 SER A C 1
ATOM 732 O O . SER A 1 100 ? 21.007 -10.517 -45.179 1.00 46.47 100 SER A O 1
ATOM 734 N N . ASP A 1 101 ? 20.035 -12.276 -46.261 1.00 50.81 101 ASP A N 1
ATOM 735 C CA . ASP A 1 101 ? 20.731 -12.403 -47.541 1.00 50.81 101 ASP A CA 1
ATOM 736 C C . ASP A 1 101 ? 21.921 -11.457 -47.754 1.00 50.81 101 ASP A C 1
ATOM 738 O O . ASP A 1 101 ? 21.687 -10.290 -48.042 1.00 50.81 101 ASP A O 1
ATOM 742 N N . PHE A 1 102 ? 23.156 -11.970 -47.661 1.00 44.91 102 PHE A N 1
ATOM 743 C CA . PHE A 1 102 ? 24.271 -11.778 -48.610 1.00 44.91 102 PHE A CA 1
ATOM 744 C C . PHE A 1 102 ? 25.399 -12.767 -48.287 1.00 44.91 102 PHE A C 1
ATOM 746 O O . PHE A 1 102 ? 25.754 -12.900 -47.093 1.00 44.91 102 PHE A O 1
#

pLDDT: mean 71.2, std 13.43, range [44.72, 92.0]

InterPro domains:
  IPR039428 NADH-ubiquinone oxidoreductase chain 4L/Mnh complex subunit C1-like [PF00420] (11-93)